Protein AF-A0A7J3VNN1-F1 (afdb_monomer)

pLDDT: mean 88.08, std 13.84, range [48.91, 98.62]

Secondary structure (DSSP, 8-state):
-----------S-TT-----HHHHHHHHHHHHHHHHHHHHTT-STTPPP-----TT--

Structure (mmCIF, N/CA/C/O backbone):
data_AF-A0A7J3VNN1-F1
#
_entry.id   AF-A0A7J3VNN1-F1
#
loop_
_atom_site.group_PDB
_atom_site.id
_atom_site.type_symbol
_atom_site.label_atom_id
_atom_site.label_alt_id
_atom_site.label_comp_id
_atom_site.label_asym_id
_atom_site.label_entity_id
_atom_site.label_seq_id
_atom_site.pdbx_PDB_ins_code
_atom_site.Cartn_x
_atom_site.Cartn_y
_atom_site.Cartn_z
_atom_site.occupancy
_atom_site.B_iso_or_equiv
_atom_site.auth_seq_id
_atom_site.auth_comp_id
_atom_site.auth_asym_id
_atom_site.auth_atom_id
_atom_site.pdbx_PDB_model_num
ATOM 1 N N . MET A 1 1 ? -43.416 17.009 33.714 1.00 48.91 1 MET A N 1
ATOM 2 C CA . MET A 1 1 ? -42.467 17.546 32.717 1.00 48.91 1 MET A CA 1
ATOM 3 C C . MET A 1 1 ? -41.631 16.379 32.216 1.00 48.91 1 MET A C 1
ATOM 5 O O . MET A 1 1 ? -41.033 15.693 33.032 1.00 48.91 1 MET A O 1
ATOM 9 N N . GLN A 1 2 ? -41.749 16.061 30.926 1.00 50.28 2 GLN A N 1
ATOM 10 C CA . GLN A 1 2 ? -41.221 14.847 30.292 1.00 50.28 2 GLN A CA 1
ATOM 11 C C . GLN A 1 2 ? -39.690 14.886 30.187 1.00 50.28 2 GLN A C 1
ATOM 13 O O . GLN A 1 2 ? -39.125 15.882 29.741 1.00 50.28 2 GLN A O 1
ATOM 18 N N . GLN A 1 3 ? -39.034 13.796 30.596 1.00 53.62 3 GLN A N 1
ATOM 19 C CA . GLN A 1 3 ? -37.620 13.541 30.324 1.00 53.62 3 GLN A CA 1
ATOM 20 C C . GLN A 1 3 ? -37.436 13.390 28.813 1.00 53.62 3 GLN A C 1
ATOM 22 O O . GLN A 1 3 ? -38.011 12.490 28.203 1.00 53.62 3 GLN A O 1
ATOM 27 N N . ALA A 1 4 ? -36.646 14.281 28.215 1.00 58.19 4 ALA A N 1
ATOM 28 C CA . ALA A 1 4 ? -36.180 14.126 26.848 1.00 58.19 4 ALA A CA 1
ATOM 29 C C . ALA A 1 4 ? -35.392 12.810 26.754 1.00 58.19 4 ALA A C 1
ATOM 31 O O . ALA A 1 4 ? -34.326 12.672 27.356 1.00 58.19 4 ALA A O 1
ATOM 32 N N . GLY A 1 5 ? -35.957 11.826 26.050 1.00 60.34 5 GLY A N 1
ATOM 33 C CA . GLY A 1 5 ? -35.302 10.552 25.785 1.00 60.34 5 GLY A CA 1
ATOM 34 C C . GLY A 1 5 ? -33.995 10.797 25.041 1.00 60.34 5 GLY A C 1
ATOM 35 O O . GLY A 1 5 ? -33.986 11.424 23.982 1.00 60.34 5 GLY A O 1
ATOM 36 N N . GLN A 1 6 ? -32.886 10.335 25.613 1.00 62.91 6 GLN A N 1
ATOM 37 C CA . GLN A 1 6 ? -31.593 10.325 24.941 1.00 62.91 6 GLN A CA 1
ATOM 38 C C . GLN A 1 6 ? -31.710 9.452 23.690 1.00 62.91 6 GLN A C 1
ATOM 40 O O . GLN A 1 6 ? -31.807 8.231 23.782 1.00 62.91 6 GLN A O 1
ATOM 45 N N . ILE A 1 7 ? -31.731 10.087 22.520 1.00 71.62 7 ILE A N 1
ATOM 46 C CA . ILE A 1 7 ? -31.631 9.393 21.238 1.00 71.62 7 ILE A CA 1
ATOM 47 C C . ILE A 1 7 ? -30.213 8.799 21.174 1.00 71.62 7 ILE A C 1
ATOM 49 O O . ILE A 1 7 ? -29.247 9.564 21.263 1.00 71.62 7 ILE A O 1
ATOM 53 N N . PRO A 1 8 ? -30.041 7.471 21.054 1.00 73.38 8 PRO A N 1
ATOM 54 C CA . PRO A 1 8 ? -28.716 6.874 20.963 1.00 73.38 8 PRO A CA 1
ATOM 55 C C . PRO A 1 8 ? -28.017 7.335 19.677 1.00 73.38 8 PRO A C 1
ATOM 57 O O . PRO A 1 8 ? -28.520 7.146 18.571 1.00 73.38 8 PRO A O 1
ATOM 60 N N . VAL A 1 9 ? -26.844 7.956 19.825 1.00 77.06 9 VAL A N 1
ATOM 61 C CA . VAL A 1 9 ? -26.015 8.399 18.697 1.00 77.06 9 VAL A CA 1
ATOM 62 C C . VAL A 1 9 ? -25.233 7.199 18.168 1.00 77.06 9 VAL A C 1
ATOM 64 O O . VAL A 1 9 ? -24.287 6.729 18.800 1.00 77.06 9 VAL A O 1
ATOM 67 N N . LEU A 1 10 ? -25.627 6.701 16.996 1.00 78.12 10 LEU A N 1
ATOM 68 C CA . LEU A 1 10 ? -24.910 5.639 16.296 1.00 78.12 10 LEU A CA 1
ATOM 69 C C . LEU A 1 10 ? -23.644 6.217 15.638 1.00 78.12 10 LEU A C 1
ATOM 71 O O . LEU A 1 10 ? -23.728 6.948 14.655 1.00 78.12 10 LEU A O 1
ATOM 75 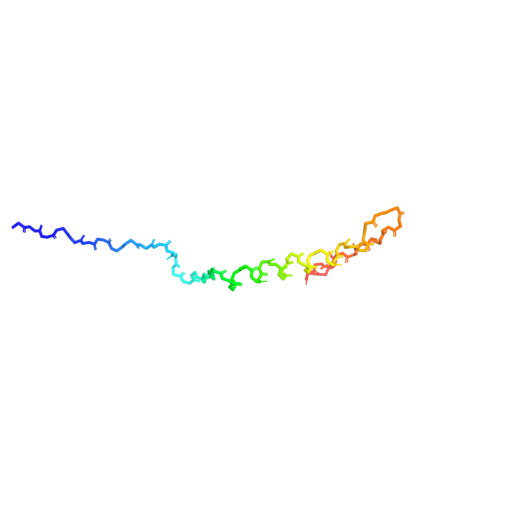N N . ILE A 1 11 ? -22.467 5.898 16.185 1.00 81.56 11 ILE A N 1
ATOM 76 C CA . ILE A 1 11 ? -21.177 6.424 15.693 1.00 81.56 11 ILE A CA 1
ATOM 77 C C . ILE A 1 11 ? -20.706 5.675 14.438 1.00 81.56 11 ILE A C 1
ATOM 79 O O . ILE A 1 11 ? -20.120 6.274 13.539 1.00 81.56 11 ILE A O 1
ATOM 83 N N . LEU A 1 12 ? -20.952 4.366 14.367 1.00 85.88 12 LEU A N 1
ATOM 84 C CA . LEU A 1 12 ? -20.586 3.518 13.233 1.00 85.88 12 LEU A CA 1
ATOM 85 C C . LEU A 1 12 ? -21.786 2.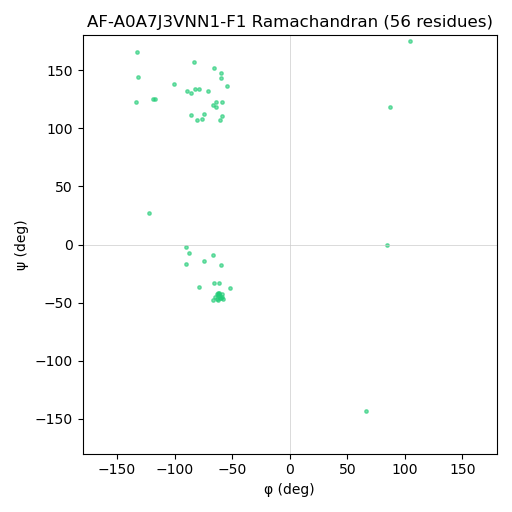670 12.825 1.00 85.88 12 LEU A C 1
ATOM 87 O O . LEU A 1 12 ? -22.545 2.220 13.681 1.00 85.88 12 LEU A O 1
ATOM 91 N N . LYS A 1 13 ? -21.939 2.439 11.518 1.00 86.88 13 LYS A N 1
ATOM 92 C CA . LYS A 1 13 ? -22.991 1.567 10.983 1.00 86.88 13 LYS A CA 1
ATOM 93 C C . LYS A 1 13 ? -22.836 0.149 11.538 1.00 86.88 13 LYS A C 1
ATOM 95 O O . LYS A 1 13 ? -21.710 -0.314 11.746 1.00 86.88 13 LYS A O 1
ATOM 100 N N . GLU A 1 14 ? -23.949 -0.551 11.723 1.00 83.94 14 GLU A N 1
ATOM 101 C CA . GLU A 1 14 ? -23.935 -1.974 12.067 1.00 83.94 14 GLU A CA 1
ATOM 102 C C . GLU A 1 14 ? -23.114 -2.766 11.035 1.00 83.94 14 GLU A C 1
ATOM 104 O O . GLU A 1 14 ? -23.171 -2.496 9.836 1.00 83.94 14 GLU A O 1
ATOM 109 N N . GLY A 1 15 ? -22.278 -3.689 11.517 1.00 85.38 15 GLY A N 1
ATOM 110 C CA . GLY A 1 15 ? -21.327 -4.436 10.685 1.00 85.38 15 GLY A CA 1
ATOM 111 C C . GLY A 1 15 ? -19.991 -3.729 10.413 1.00 85.38 15 GLY A C 1
ATOM 112 O O . GLY A 1 15 ? -19.125 -4.311 9.763 1.00 85.38 15 GLY A O 1
ATOM 113 N N . THR A 1 16 ? -19.768 -2.511 10.922 1.00 90.38 16 THR A N 1
ATOM 114 C CA . THR A 1 16 ? -18.468 -1.837 10.768 1.00 90.38 16 THR A CA 1
ATOM 115 C C . THR A 1 16 ? -17.424 -2.453 11.698 1.00 90.38 16 THR A C 1
ATOM 117 O O . THR A 1 16 ? -17.479 -2.275 12.914 1.00 90.38 16 THR A O 1
ATOM 120 N N . ALA A 1 17 ? -16.425 -3.126 11.127 1.00 88.25 17 ALA A N 1
ATOM 121 C CA . ALA A 1 17 ? -15.215 -3.492 11.851 1.00 88.25 17 ALA A CA 1
ATOM 122 C C . ALA A 1 17 ? -14.280 -2.278 11.948 1.00 88.25 17 ALA A C 1
ATOM 124 O O . ALA A 1 17 ? -14.041 -1.582 10.959 1.00 88.25 17 ALA A O 1
ATOM 125 N N . GLN A 1 18 ? -13.733 -2.020 13.135 1.00 91.25 18 GLN A N 1
ATOM 126 C CA . GLN A 1 18 ? -12.769 -0.944 13.337 1.00 91.25 18 GLN A CA 1
ATOM 127 C C . GLN A 1 18 ? -11.578 -1.432 14.154 1.00 91.25 18 GLN A C 1
ATOM 129 O O . GLN A 1 18 ? -11.726 -1.847 15.301 1.00 91.25 18 GLN A O 1
ATOM 134 N N . THR A 1 19 ? -10.383 -1.295 13.588 1.00 93.81 19 THR A N 1
ATOM 135 C CA . THR 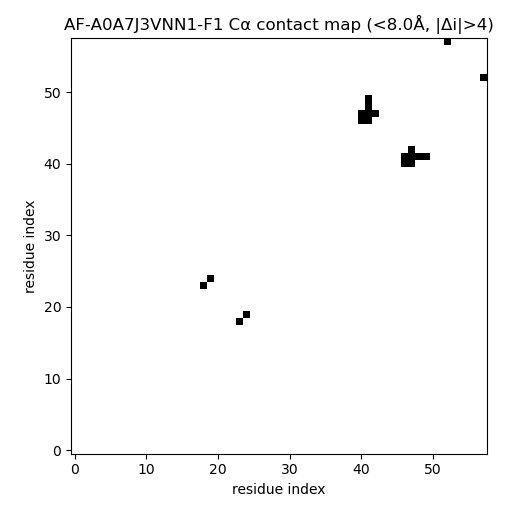A 1 19 ? -9.117 -1.524 14.290 1.00 93.81 19 THR A CA 1
ATOM 136 C C . THR A 1 19 ? -8.526 -0.178 14.706 1.00 93.81 19 THR A C 1
ATOM 138 O O . THR A 1 19 ? -8.554 0.784 13.936 1.00 93.81 19 THR A O 1
ATOM 141 N N . ARG A 1 20 ? -7.989 -0.072 15.927 1.00 95.19 20 ARG A N 1
ATOM 142 C CA . ARG A 1 20 ? -7.402 1.172 16.459 1.00 95.19 20 ARG A CA 1
ATOM 143 C C . ARG A 1 20 ? -6.034 0.927 17.095 1.00 95.19 20 ARG A C 1
ATOM 145 O O . ARG A 1 20 ? -5.651 -0.201 17.391 1.00 95.19 20 ARG A O 1
ATOM 152 N N . GLY A 1 21 ? -5.298 2.012 17.329 1.00 96.94 21 GLY A N 1
ATOM 153 C CA . GLY A 1 21 ? -4.037 1.983 18.070 1.00 96.94 21 GLY A CA 1
ATOM 154 C C . GLY A 1 21 ? -2.923 1.214 17.356 1.00 96.94 21 GLY A C 1
ATOM 155 O O . GLY A 1 21 ? -2.790 1.274 16.133 1.00 96.94 21 GLY A O 1
ATOM 156 N N . ARG A 1 22 ? -2.094 0.504 18.132 1.00 97.50 22 ARG A N 1
ATOM 157 C CA . ARG A 1 22 ? -0.887 -0.177 17.628 1.00 97.50 22 ARG A CA 1
ATOM 158 C C . ARG A 1 22 ? -1.182 -1.251 16.585 1.00 97.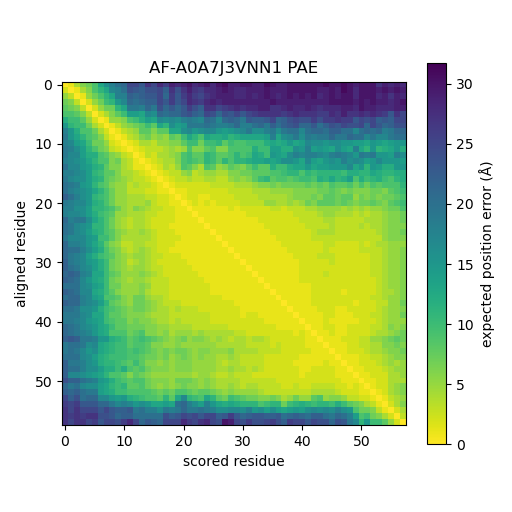50 22 ARG A C 1
ATOM 160 O O . ARG A 1 22 ? -0.377 -1.445 15.680 1.00 97.50 22 ARG A O 1
ATOM 167 N N . GLU A 1 23 ? -2.313 -1.937 16.700 1.00 97.06 23 GLU A N 1
ATOM 168 C CA . GLU A 1 23 ? -2.698 -2.971 15.740 1.00 97.06 23 GLU A CA 1
ATOM 169 C C . GLU A 1 23 ? -2.978 -2.363 14.362 1.00 97.06 23 GLU A C 1
ATOM 171 O O . GLU A 1 23 ? -2.399 -2.796 13.368 1.00 97.06 23 GLU A O 1
ATOM 176 N N . ALA A 1 24 ? -3.758 -1.278 14.310 1.00 97.94 24 ALA A N 1
ATOM 177 C CA . ALA A 1 24 ? -4.012 -0.550 13.068 1.00 97.94 24 ALA A CA 1
ATOM 178 C C . ALA A 1 24 ? -2.708 -0.027 12.442 1.00 97.94 24 ALA A C 1
ATOM 180 O O . ALA A 1 24 ? -2.491 -0.164 11.241 1.00 97.94 24 ALA A O 1
ATOM 181 N N . GLN A 1 25 ? -1.797 0.511 13.262 1.00 98.25 25 GLN A N 1
ATOM 182 C CA . GLN A 1 25 ? -0.481 0.956 12.794 1.00 98.25 25 GLN A CA 1
ATOM 183 C C . GLN A 1 25 ? 0.336 -0.196 12.196 1.00 98.25 25 GLN A C 1
ATOM 185 O O . GLN A 1 25 ? 0.898 -0.055 11.110 1.00 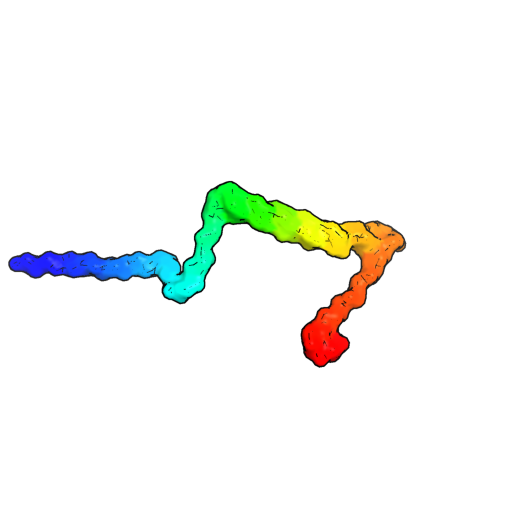98.25 25 GLN A O 1
ATOM 190 N N . ARG A 1 26 ? 0.383 -1.349 12.873 1.00 98.25 26 ARG A N 1
ATOM 191 C CA . ARG A 1 26 ? 1.100 -2.536 12.392 1.00 98.25 26 ARG A CA 1
ATOM 192 C C . ARG A 1 26 ? 0.522 -3.046 11.073 1.00 98.25 26 ARG A C 1
ATOM 194 O O . ARG A 1 26 ? 1.294 -3.374 10.168 1.00 98.25 26 ARG A O 1
ATOM 201 N N . ASN A 1 27 ? -0.803 -3.071 10.949 1.00 98.00 27 ASN A N 1
ATOM 202 C CA . ASN A 1 27 ? -1.486 -3.500 9.731 1.00 98.00 27 ASN A CA 1
ATOM 203 C C . ASN A 1 27 ? -1.175 -2.543 8.572 1.00 98.00 27 ASN A C 1
ATOM 205 O O . ASN A 1 27 ? -0.767 -2.999 7.506 1.00 98.00 27 ASN A O 1
ATOM 209 N N . ASN A 1 28 ? -1.228 -1.229 8.808 1.00 97.69 28 ASN A N 1
ATOM 210 C CA . ASN A 1 28 ? -0.902 -0.220 7.795 1.00 97.69 28 ASN A CA 1
ATOM 211 C C . ASN A 1 28 ? 0.558 -0.304 7.327 1.00 97.69 28 ASN A C 1
ATOM 213 O O . ASN A 1 28 ? 0.823 -0.256 6.128 1.00 97.69 28 ASN A O 1
ATOM 217 N N . ILE A 1 29 ? 1.514 -0.475 8.248 1.00 98.44 29 ILE A N 1
ATOM 218 C CA . ILE A 1 29 ? 2.936 -0.626 7.893 1.00 98.44 29 ILE A CA 1
ATOM 219 C C . ILE A 1 29 ? 3.150 -1.895 7.067 1.00 98.44 29 ILE A C 1
ATOM 221 O O . ILE A 1 29 ? 3.893 -1.876 6.088 1.00 98.44 29 ILE A O 1
ATOM 225 N N . THR A 1 30 ? 2.510 -2.998 7.453 1.00 98.50 30 THR A N 1
ATOM 226 C CA . THR A 1 30 ? 2.614 -4.266 6.721 1.00 98.50 30 THR A CA 1
ATOM 227 C C . THR A 1 30 ? 2.053 -4.126 5.309 1.00 98.50 30 THR A C 1
ATOM 229 O O . THR A 1 30 ? 2.735 -4.490 4.355 1.00 98.50 30 THR A O 1
ATOM 232 N N . ALA A 1 31 ? 0.868 -3.529 5.164 1.00 98.31 31 ALA A N 1
ATOM 233 C CA . ALA A 1 31 ? 0.264 -3.263 3.862 1.00 98.31 31 ALA A CA 1
ATOM 234 C C . ALA A 1 31 ? 1.173 -2.390 2.982 1.00 98.31 31 ALA A 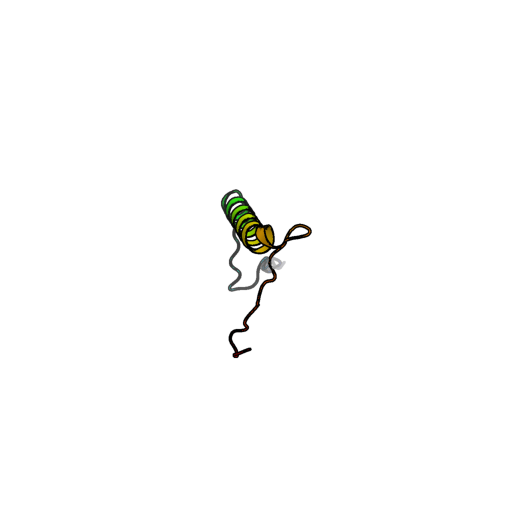C 1
ATOM 236 O O . ALA A 1 31 ? 1.447 -2.744 1.838 1.00 98.31 31 ALA A O 1
ATOM 237 N N . ALA A 1 32 ? 1.719 -1.301 3.531 1.00 98.62 32 ALA A N 1
ATOM 238 C CA . ALA A 1 32 ? 2.624 -0.420 2.797 1.00 98.62 32 ALA A CA 1
ATOM 239 C C . ALA A 1 32 ? 3.905 -1.142 2.345 1.00 98.62 32 ALA A C 1
ATOM 241 O O . ALA A 1 32 ? 4.338 -0.974 1.207 1.00 98.62 32 ALA A O 1
ATOM 242 N N . LYS A 1 33 ? 4.491 -1.983 3.208 1.00 98.44 33 LYS A N 1
ATOM 243 C CA . LYS A 1 33 ? 5.658 -2.808 2.859 1.00 98.44 33 LYS A CA 1
ATOM 244 C C . LYS A 1 33 ? 5.352 -3.788 1.733 1.00 98.44 33 LYS A C 1
ATOM 246 O O . LYS A 1 33 ? 6.175 -3.940 0.838 1.00 98.44 33 LYS A O 1
ATOM 251 N N . LEU A 1 34 ? 4.185 -4.431 1.765 1.00 98.25 34 LEU A N 1
ATOM 252 C CA . LEU A 1 34 ? 3.770 -5.357 0.711 1.00 98.25 34 LEU A CA 1
ATOM 253 C C . LEU A 1 34 ? 3.648 -4.641 -0.635 1.00 98.25 34 LEU A C 1
ATOM 255 O O . LEU A 1 34 ? 4.228 -5.093 -1.617 1.00 98.25 34 LEU A O 1
ATOM 259 N N . VAL A 1 35 ? 2.971 -3.490 -0.665 1.00 97.50 35 VAL A N 1
ATOM 260 C CA . VAL A 1 35 ? 2.861 -2.672 -1.882 1.00 97.50 35 VAL A CA 1
ATOM 261 C C . VAL A 1 35 ? 4.245 -2.254 -2.382 1.00 97.50 35 VAL A C 1
ATOM 263 O O . VAL A 1 35 ? 4.529 -2.388 -3.571 1.00 97.50 35 VAL A O 1
ATOM 266 N N . ALA A 1 36 ? 5.126 -1.807 -1.484 1.00 98.31 36 ALA A N 1
ATOM 267 C CA . ALA A 1 36 ? 6.484 -1.411 -1.838 1.00 98.31 36 ALA A CA 1
ATOM 268 C C . ALA A 1 36 ? 7.277 -2.563 -2.473 1.00 98.31 36 ALA A C 1
ATOM 270 O O . ALA A 1 36 ? 7.898 -2.368 -3.514 1.00 98.31 36 ALA A O 1
ATOM 271 N N . GLU A 1 37 ? 7.235 -3.766 -1.897 1.00 97.44 37 GLU A N 1
ATOM 272 C CA . GLU A 1 37 ? 7.947 -4.924 -2.450 1.00 97.44 37 GLU A CA 1
ATOM 273 C C . GLU A 1 37 ? 7.390 -5.363 -3.816 1.00 97.44 37 GLU A C 1
ATOM 275 O O . GLU A 1 37 ? 8.172 -5.757 -4.681 1.00 97.44 37 GLU A O 1
ATOM 280 N N . ILE A 1 38 ? 6.080 -5.223 -4.065 1.00 96.38 38 ILE A N 1
ATOM 281 C CA . ILE A 1 38 ? 5.472 -5.526 -5.376 1.00 96.38 38 ILE A CA 1
ATOM 282 C C . ILE A 1 38 ? 6.052 -4.630 -6.482 1.00 96.38 38 ILE A C 1
ATOM 284 O O . ILE A 1 38 ? 6.382 -5.121 -7.565 1.00 96.38 38 ILE A O 1
ATOM 288 N N . VAL A 1 39 ? 6.194 -3.327 -6.215 1.00 96.94 39 VAL A N 1
ATOM 289 C CA . VAL A 1 39 ? 6.622 -2.335 -7.222 1.00 96.94 39 VAL A CA 1
ATOM 290 C C . VAL A 1 39 ? 8.136 -2.131 -7.285 1.00 96.94 39 VAL A C 1
ATOM 292 O O . VAL A 1 39 ? 8.646 -1.606 -8.271 1.00 96.94 39 VAL A O 1
ATOM 295 N N . LYS A 1 40 ? 8.883 -2.557 -6.261 1.00 97.81 40 LYS A N 1
ATOM 296 C CA . LYS A 1 40 ? 10.335 -2.338 -6.125 1.00 97.81 40 LYS A CA 1
ATOM 297 C C . LYS A 1 40 ? 11.144 -2.771 -7.342 1.00 97.81 40 LYS A C 1
ATOM 299 O O . LYS A 1 40 ? 12.101 -2.099 -7.710 1.00 97.81 40 LYS A O 1
ATOM 304 N N . THR A 1 41 ? 10.767 -3.875 -7.983 1.00 97.88 41 THR A N 1
ATOM 305 C CA . THR A 1 41 ? 11.483 -4.380 -9.163 1.00 97.88 41 THR A CA 1
ATOM 306 C C . THR A 1 41 ? 11.222 -3.572 -10.429 1.00 97.88 41 THR A C 1
ATOM 308 O O . THR A 1 41 ? 11.916 -3.769 -11.417 1.00 97.88 41 THR A O 1
ATOM 311 N N . SER A 1 42 ? 10.204 -2.716 -10.430 1.00 97.25 42 SER A N 1
ATOM 312 C CA . SER A 1 42 ? 9.809 -1.889 -11.573 1.00 97.25 42 SER A CA 1
ATOM 313 C C . SER A 1 42 ? 10.512 -0.527 -11.581 1.00 97.25 42 SER A C 1
ATOM 315 O O . SER A 1 42 ? 10.328 0.258 -12.504 1.00 97.25 42 SER A O 1
ATOM 317 N N . LEU A 1 43 ? 11.339 -0.230 -10.574 1.00 96.94 43 LEU A N 1
ATOM 318 C CA . LEU A 1 43 ? 12.047 1.041 -10.467 1.00 96.94 43 LEU A CA 1
ATOM 319 C C . LEU A 1 43 ? 13.375 1.030 -11.246 1.00 96.94 43 LEU A C 1
ATOM 321 O O . LEU A 1 43 ? 14.225 0.165 -11.039 1.00 96.94 43 LEU A O 1
ATOM 325 N N . GLY A 1 44 ? 13.593 2.064 -12.063 1.00 96.75 44 GLY A N 1
ATOM 326 C CA . GLY A 1 44 ? 14.856 2.338 -12.758 1.00 96.75 44 GLY A CA 1
ATOM 327 C C . GLY A 1 44 ? 14.832 2.001 -14.255 1.00 96.75 44 GLY A C 1
ATOM 328 O O . GLY A 1 44 ? 13.862 1.439 -14.753 1.00 96.75 44 GLY A O 1
ATOM 329 N N . PRO A 1 45 ? 15.912 2.313 -14.998 1.00 96.50 45 PRO A N 1
ATOM 330 C CA . PRO A 1 45 ? 15.972 2.123 -16.455 1.00 96.50 45 PRO A CA 1
ATOM 331 C C . PRO A 1 45 ? 15.953 0.648 -16.898 1.00 96.50 45 PRO A C 1
ATOM 333 O O . PRO A 1 45 ? 15.858 0.369 -18.088 1.00 96.50 45 PRO A O 1
ATOM 336 N N . ARG A 1 46 ? 16.075 -0.294 -15.952 1.00 96.31 46 ARG A N 1
ATOM 337 C CA . ARG A 1 46 ? 15.926 -1.745 -16.154 1.00 96.31 46 ARG A CA 1
ATOM 338 C C . ARG A 1 46 ? 14.826 -2.336 -15.264 1.00 96.31 46 ARG A C 1
ATOM 340 O O . ARG A 1 46 ? 14.921 -3.492 -14.857 1.00 96.31 46 ARG A O 1
ATOM 347 N N . GLY A 1 47 ? 13.839 -1.520 -14.894 1.00 97.75 47 GLY A N 1
ATOM 348 C CA . GLY A 1 47 ? 12.680 -1.979 -14.141 1.00 97.75 47 GLY A CA 1
ATOM 349 C C . GLY A 1 47 ? 11.917 -3.058 -14.910 1.00 97.75 47 GLY A C 1
ATOM 350 O O . GLY A 1 47 ? 11.830 -3.011 -16.133 1.00 97.75 47 GLY A O 1
ATOM 351 N N . MET A 1 48 ? 11.390 -4.047 -14.192 1.00 97.75 48 MET A N 1
ATOM 352 C CA . MET A 1 48 ? 10.553 -5.093 -14.775 1.00 97.75 48 MET A CA 1
ATOM 353 C C . MET A 1 48 ? 9.110 -4.618 -14.916 1.00 97.75 48 MET A C 1
ATOM 355 O O . MET A 1 48 ? 8.521 -4.130 -13.943 1.00 97.75 48 MET A O 1
ATOM 359 N N . ASP A 1 49 ? 8.523 -4.859 -16.083 1.00 95.44 49 ASP A N 1
ATOM 360 C CA . ASP A 1 49 ? 7.087 -4.716 -16.286 1.00 95.44 49 ASP A CA 1
ATOM 361 C C . ASP A 1 49 ? 6.314 -5.754 -15.463 1.00 95.44 49 ASP A C 1
ATOM 363 O O . ASP A 1 49 ? 6.811 -6.838 -15.134 1.00 95.44 49 ASP A O 1
ATOM 367 N N . LYS A 1 50 ? 5.080 -5.406 -15.096 1.00 94.75 50 LYS A N 1
ATOM 368 C CA . LYS A 1 50 ? 4.169 -6.286 -14.362 1.00 94.75 50 LYS A CA 1
ATOM 369 C C . LYS A 1 50 ? 2.953 -6.569 -15.227 1.00 94.75 50 LYS A C 1
ATOM 371 O O . LYS A 1 50 ? 2.280 -5.643 -15.663 1.00 94.75 50 LYS A O 1
ATOM 376 N N . MET A 1 51 ? 2.667 -7.850 -15.431 1.00 94.00 51 MET A N 1
ATOM 377 C CA . MET A 1 51 ? 1.410 -8.300 -16.016 1.00 94.00 51 MET A 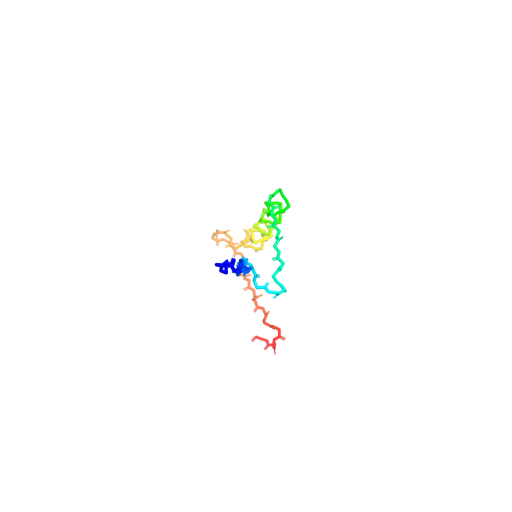CA 1
ATOM 378 C C . MET A 1 51 ? 0.386 -8.429 -14.886 1.00 94.00 51 MET A C 1
ATOM 380 O O . MET A 1 51 ? 0.556 -9.256 -13.989 1.00 94.00 51 MET A O 1
ATOM 384 N N . LEU A 1 52 ? -0.620 -7.555 -14.887 1.00 92.25 52 LEU A N 1
ATOM 385 C CA . LEU A 1 52 ? -1.757 -7.637 -13.974 1.00 92.25 52 LEU A CA 1
ATOM 386 C C . LEU A 1 52 ? -2.826 -8.501 -14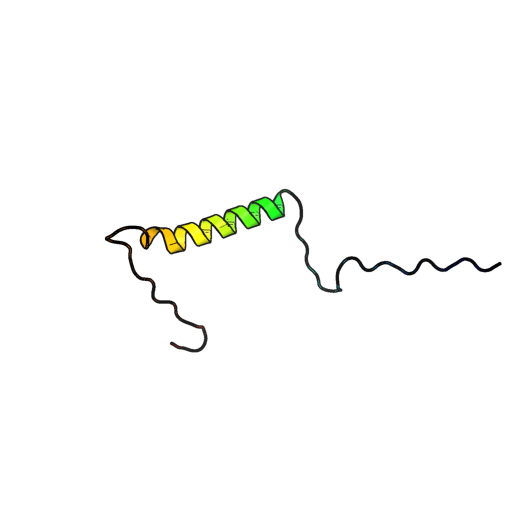.637 1.00 92.25 52 LEU A C 1
ATOM 388 O O . LEU A 1 52 ? -3.124 -8.291 -15.806 1.00 92.25 52 LEU A O 1
ATOM 392 N N . VAL A 1 53 ? -3.366 -9.459 -13.892 1.00 90.12 53 VAL A N 1
ATOM 393 C CA . VAL A 1 53 ? -4.414 -10.367 -14.364 1.00 90.12 53 VAL A CA 1
ATOM 394 C C . VAL A 1 53 ? -5.627 -10.147 -13.477 1.00 90.12 53 VAL A C 1
ATOM 396 O O . VAL A 1 53 ? -5.496 -10.221 -12.249 1.00 90.12 53 VAL A O 1
ATOM 399 N N . ASP A 1 54 ? -6.779 -9.846 -14.072 1.00 92.06 54 ASP A N 1
ATOM 400 C CA . ASP A 1 54 ? -8.029 -9.769 -13.320 1.00 92.06 54 ASP A CA 1
ATOM 401 C C . ASP A 1 54 ? -8.643 -11.169 -13.139 1.00 92.06 54 ASP A C 1
ATOM 403 O O . ASP A 1 54 ? -8.397 -12.123 -13.877 1.00 92.06 54 ASP A O 1
ATOM 407 N N . THR A 1 55 ? -9.475 -11.295 -12.117 1.00 86.62 55 THR A N 1
ATOM 408 C CA . THR A 1 55 ? -10.213 -12.499 -11.731 1.00 86.62 55 THR A CA 1
ATOM 409 C C . THR A 1 55 ? -11.167 -13.031 -12.805 1.00 86.62 55 THR A C 1
ATOM 411 O O . THR A 1 55 ? -11.572 -14.190 -12.726 1.00 86.62 55 THR A O 1
ATOM 414 N N . LEU A 1 56 ? -11.517 -12.213 -13.802 1.00 79.38 56 LEU A N 1
ATOM 415 C CA . LEU A 1 56 ? 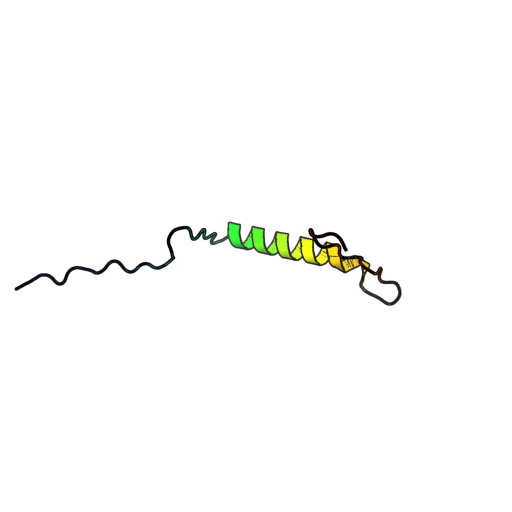-12.425 -12.558 -14.901 1.00 79.38 56 LEU A CA 1
ATOM 416 C C . LEU A 1 56 ? -11.729 -13.219 -16.105 1.00 79.38 56 LEU A C 1
ATOM 418 O O . LEU A 1 56 ? -12.424 -13.751 -16.969 1.00 79.38 56 LEU A O 1
ATOM 422 N N . GLY A 1 57 ? -10.394 -13.277 -16.118 1.00 70.94 57 GLY A N 1
ATOM 423 C CA . GLY A 1 57 ? -9.614 -13.792 -17.244 1.00 70.94 57 GLY A CA 1
ATOM 424 C C . GLY A 1 57 ? -9.320 -12.694 -18.269 1.00 70.94 57 GLY A C 1
ATOM 425 O O . GLY A 1 57 ? -10.249 -12.140 -18.851 1.00 70.94 57 GLY A O 1
ATOM 426 N N . ASP A 1 58 ? -8.017 -12.442 -18.443 1.00 62.16 58 ASP A N 1
ATOM 427 C CA . ASP A 1 58 ? -7.356 -11.282 -19.076 1.00 62.16 58 ASP A CA 1
ATOM 428 C C . ASP A 1 58 ? -7.759 -9.906 -18.513 1.00 62.16 58 ASP A C 1
ATOM 430 O O . ASP A 1 58 ? -8.644 -9.221 -19.074 1.00 62.16 58 ASP A O 1
#

Foldseek 3Di:
DDDDDPDDDDPDDPPDDDDDDPVVVVVVVVVVVVVCVVQVQQDDPRRDDDDDADPVGD

Radius of gyration: 22.73 Å; Cα contacts (8 Å, |Δi|>4): 10; chains: 1; bounding box: 58×31×52 Å

Mean predicted aligned error: 9.3 Å

Sequence (58 aa):
MQQAGQIPVLILKEGTAQTRGREAQRNNITAAKLVAEIVKTSLGPRGMDKMLVDTLGD

Solvent-accessible surface area (backbone atoms only — not comparable to full-atom values): 4036 Å² total; per-residue (Å²): 136,84,80,81,75,82,75,83,80,80,89,66,64,90,89,67,85,81,76,63,68,71,61,36,52,53,51,51,51,51,51,53,50,53,56,47,62,71,50,55,60,43,61,66,101,80,30,52,86,78,88,84,71,54,96,84,66,115